Protein AF-A0A5C7SLE4-F1 (afdb_monomer_lite)

Radius of gyration: 13.38 Å; chains: 1; bounding box: 21×37×25 Å

Sequence (40 aa):
IEEWRIDYNTNRPHTSLNGLTPTEFATRPTQGQNQNRLYL

pLDDT: mean 82.02, std 16.63, range [49.47, 96.31]

Foldseek 3Di:
DDPVVCCQQQPAQDVVLVRHHVVVSVPPPPPDPPPPPDDD

Structure (mmCIF, N/CA/C/O backbone):
data_AF-A0A5C7SLE4-F1
#
_entry.id   AF-A0A5C7SLE4-F1
#
loop_
_atom_site.group_PDB
_atom_site.id
_atom_site.type_symbol
_atom_site.label_atom_id
_atom_site.label_alt_id
_atom_site.label_comp_id
_atom_site.label_asym_id
_atom_site.label_entity_id
_atom_site.label_seq_id
_atom_site.pdbx_PDB_ins_code
_atom_site.Cartn_x
_atom_site.Cartn_y
_atom_site.Cartn_z
_atom_site.occupancy
_atom_site.B_iso_or_equiv
_atom_site.auth_seq_id
_atom_site.auth_comp_id
_atom_site.auth_asym_id
_atom_site.auth_atom_id
_atom_site.pdbx_PDB_model_num
ATOM 1 N N . ILE A 1 1 ? -0.899 -8.619 -15.198 1.00 70.56 1 ILE A N 1
ATOM 2 C CA . ILE A 1 1 ? -0.506 -7.882 -13.973 1.00 70.56 1 ILE A CA 1
ATOM 3 C C . ILE A 1 1 ? 0.988 -8.100 -13.835 1.00 70.56 1 ILE A C 1
ATOM 5 O O . ILE A 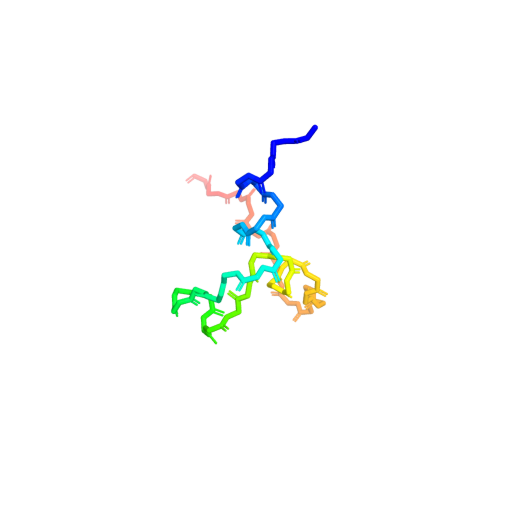1 1 ? 1.412 -9.234 -14.011 1.00 70.56 1 ILE A O 1
ATOM 9 N N . GLU A 1 2 ? 1.781 -7.050 -13.651 1.00 92.06 2 GLU A N 1
ATOM 10 C CA . GLU A 1 2 ? 3.236 -7.227 -13.626 1.0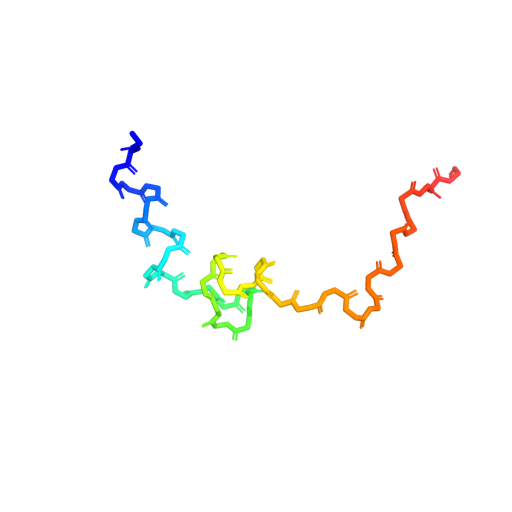0 92.06 2 GLU A CA 1
ATOM 11 C C . GLU A 1 2 ? 3.667 -7.904 -12.322 1.00 92.06 2 GLU A C 1
ATOM 13 O O . GLU A 1 2 ? 3.214 -7.500 -11.249 1.00 92.06 2 GLU A O 1
ATOM 18 N N . GLU A 1 3 ? 4.540 -8.908 -12.408 1.00 94.50 3 GLU A N 1
ATOM 19 C CA . GLU A 1 3 ? 5.011 -9.688 -11.253 1.00 94.50 3 GLU A CA 1
ATOM 20 C C . GLU A 1 3 ? 5.666 -8.792 -10.194 1.00 94.50 3 GLU A C 1
ATOM 22 O O . GLU A 1 3 ? 5.340 -8.881 -9.010 1.00 94.50 3 GLU A O 1
ATOM 27 N N . TRP A 1 4 ? 6.484 -7.827 -10.631 1.00 94.50 4 TRP A N 1
ATOM 28 C CA . TRP A 1 4 ? 7.124 -6.856 -9.740 1.00 94.50 4 TRP A CA 1
ATOM 29 C C . TRP A 1 4 ? 6.112 -6.030 -8.939 1.00 94.50 4 TRP A C 1
ATOM 31 O O . TRP A 1 4 ? 6.377 -5.648 -7.801 1.00 94.50 4 TRP A O 1
ATOM 41 N N . ARG A 1 5 ? 4.933 -5.761 -9.513 1.00 94.12 5 ARG A N 1
ATOM 42 C CA . ARG A 1 5 ? 3.883 -4.987 -8.849 1.00 94.12 5 ARG A CA 1
ATOM 43 C C . ARG A 1 5 ? 3.179 -5.813 -7.781 1.00 94.12 5 ARG A C 1
ATOM 45 O O . ARG A 1 5 ? 2.787 -5.255 -6.761 1.00 94.12 5 ARG A O 1
ATOM 52 N N . ILE A 1 6 ? 3.006 -7.115 -8.009 1.00 94.44 6 ILE A N 1
ATOM 53 C CA . ILE A 1 6 ? 2.464 -8.019 -6.989 1.00 94.44 6 ILE A CA 1
ATOM 54 C C . ILE A 1 6 ? 3.448 -8.087 -5.826 1.00 94.44 6 ILE A C 1
ATOM 56 O O . ILE A 1 6 ? 3.070 -7.765 -4.705 1.00 94.44 6 ILE A O 1
ATOM 60 N N . ASP A 1 7 ? 4.715 -8.393 -6.111 1.00 95.50 7 ASP A N 1
ATOM 61 C CA . ASP A 1 7 ? 5.745 -8.551 -5.085 1.00 95.50 7 ASP A CA 1
ATOM 62 C C . ASP A 1 7 ? 5.905 -7.295 -4.214 1.00 95.50 7 ASP A C 1
ATOM 64 O O . ASP A 1 7 ? 5.914 -7.367 -2.985 1.00 95.50 7 ASP A O 1
ATOM 68 N N . TYR A 1 8 ? 5.935 -6.118 -4.842 1.00 95.19 8 TYR A N 1
ATOM 69 C CA . TYR A 1 8 ? 6.005 -4.846 -4.129 1.00 95.19 8 TYR A CA 1
ATOM 70 C C . TYR A 1 8 ? 4.794 -4.596 -3.222 1.00 95.19 8 TYR A C 1
ATOM 72 O O . TYR A 1 8 ? 4.951 -4.142 -2.089 1.00 95.19 8 TYR A O 1
ATOM 80 N N . ASN A 1 9 ? 3.586 -4.896 -3.702 1.00 94.75 9 ASN A N 1
ATOM 81 C CA . ASN A 1 9 ? 2.361 -4.598 -2.967 1.00 94.75 9 ASN A CA 1
ATOM 82 C C . ASN A 1 9 ? 2.069 -5.594 -1.840 1.00 94.75 9 ASN A C 1
ATOM 84 O O . ASN A 1 9 ? 1.439 -5.193 -0.862 1.00 94.75 9 ASN A O 1
ATOM 88 N N . THR A 1 1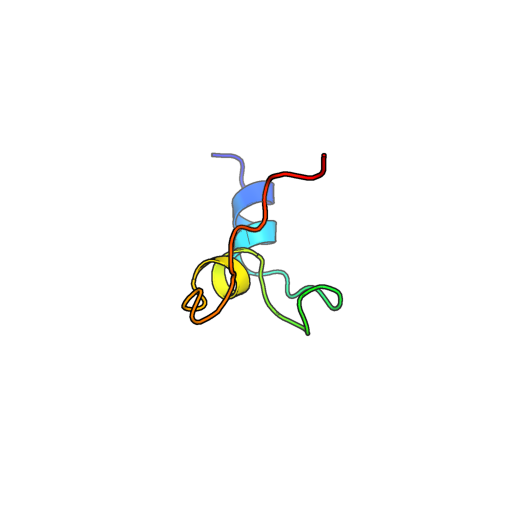0 ? 2.513 -6.851 -1.960 1.00 94.75 10 THR A N 1
ATOM 89 C CA . THR A 1 10 ? 2.139 -7.923 -1.022 1.00 94.75 10 THR A CA 1
ATOM 90 C C . THR A 1 10 ? 3.272 -8.418 -0.138 1.00 94.75 10 THR A C 1
ATOM 92 O O . THR A 1 10 ? 2.989 -8.934 0.936 1.00 94.75 10 THR A O 1
ATOM 95 N N . ASN A 1 11 ? 4.533 -8.295 -0.562 1.00 95.88 11 ASN A N 1
ATOM 96 C CA . ASN A 1 11 ? 5.650 -8.962 0.120 1.00 95.88 11 ASN A CA 1
ATOM 97 C C . ASN A 1 11 ? 6.705 -7.992 0.655 1.00 95.88 11 ASN A C 1
ATOM 99 O O . ASN A 1 11 ? 7.566 -8.395 1.436 1.00 95.88 11 ASN A O 1
ATOM 103 N N . ARG A 1 12 ? 6.677 -6.721 0.235 1.00 95.06 12 ARG A N 1
ATOM 104 C CA . ARG A 1 12 ? 7.681 -5.728 0.633 1.00 95.06 12 ARG A CA 1
ATOM 105 C C . ARG A 1 12 ? 7.138 -4.806 1.724 1.00 95.06 12 ARG A C 1
ATOM 107 O O . ARG A 1 12 ? 6.335 -3.924 1.420 1.00 95.06 12 ARG A O 1
ATOM 114 N N . PRO A 1 13 ? 7.558 -4.977 2.988 1.00 93.62 13 PRO A N 1
ATOM 115 C CA . PRO A 1 13 ? 7.249 -4.021 4.037 1.00 93.62 13 PRO A CA 1
ATOM 116 C C . PRO A 1 13 ? 8.047 -2.730 3.842 1.00 93.62 13 PRO A C 1
ATOM 118 O O . PRO A 1 13 ? 9.240 -2.750 3.534 1.00 93.62 13 PRO A O 1
ATOM 121 N N . HIS A 1 14 ? 7.394 -1.592 4.056 1.00 94.19 14 HIS A N 1
ATOM 122 C CA . HIS A 1 14 ? 7.982 -0.268 3.888 1.00 94.19 14 HIS A CA 1
ATOM 123 C C . HIS A 1 14 ? 8.088 0.436 5.236 1.00 94.19 14 HIS A C 1
ATOM 125 O O . HIS A 1 14 ? 7.098 0.579 5.953 1.00 94.19 14 HIS A O 1
ATOM 131 N N . THR A 1 15 ? 9.273 0.942 5.575 1.00 93.25 15 THR A N 1
ATOM 132 C CA . THR A 1 15 ? 9.506 1.697 6.821 1.00 93.25 15 THR A CA 1
ATOM 133 C C . THR A 1 15 ? 8.657 2.968 6.898 1.00 93.25 15 THR A C 1
ATOM 135 O O . THR A 1 15 ? 8.167 3.307 7.972 1.00 93.25 15 THR A O 1
ATOM 138 N N . SER A 1 16 ? 8.392 3.615 5.759 1.00 92.12 16 SER A N 1
ATOM 139 C CA . SER A 1 16 ? 7.471 4.75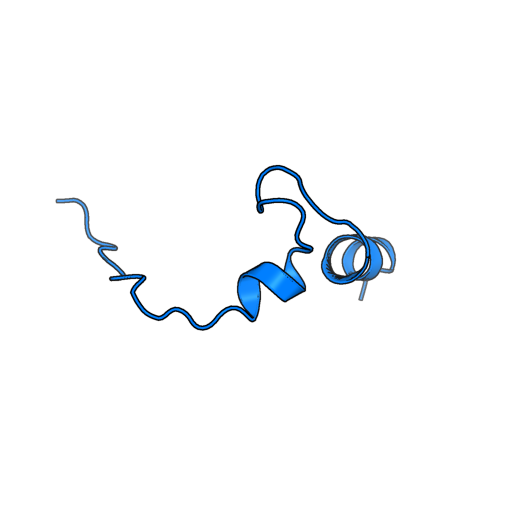6 5.643 1.00 92.12 16 SER A CA 1
ATOM 140 C C . SER A 1 16 ? 6.015 4.407 5.968 1.00 92.12 16 SER A C 1
ATOM 142 O O . SER A 1 16 ? 5.259 5.276 6.389 1.00 92.12 16 SER A O 1
ATOM 144 N N . LEU A 1 17 ? 5.628 3.137 5.817 1.00 92.12 17 LEU A N 1
ATOM 145 C CA . LEU A 1 17 ? 4.318 2.605 6.199 1.00 92.12 17 LEU A CA 1
ATOM 146 C C . LEU A 1 17 ? 4.366 1.917 7.569 1.00 92.12 17 LEU A C 1
ATOM 148 O O . LEU A 1 17 ? 3.532 1.065 7.862 1.00 92.12 17 LEU A O 1
ATOM 152 N N . ASN A 1 18 ? 5.350 2.261 8.408 1.00 93.25 18 ASN A N 1
ATOM 153 C CA . ASN A 1 18 ? 5.573 1.639 9.712 1.00 93.25 18 ASN A CA 1
ATOM 154 C C . ASN A 1 18 ? 5.831 0.120 9.619 1.00 93.25 18 ASN A C 1
ATOM 156 O O . ASN A 1 18 ? 5.355 -0.654 10.448 1.00 93.25 18 ASN A O 1
ATOM 160 N N . GLY A 1 19 ? 6.559 -0.305 8.583 1.00 94.50 19 GLY A N 1
ATOM 161 C CA . GLY A 1 19 ? 6.923 -1.704 8.348 1.00 94.50 19 GLY A CA 1
ATOM 162 C C . GLY A 1 19 ? 5.840 -2.539 7.664 1.00 94.50 19 GLY A C 1
ATOM 163 O O . GLY A 1 19 ? 5.922 -3.759 7.705 1.00 94.50 19 GLY A O 1
ATOM 164 N N . LEU A 1 20 ? 4.838 -1.912 7.046 1.00 95.31 20 LEU A N 1
ATOM 165 C CA . LEU A 1 20 ? 3.751 -2.611 6.357 1.00 95.31 20 LEU A CA 1
ATOM 166 C C . LEU A 1 20 ? 3.952 -2.645 4.853 1.00 95.31 20 LEU A C 1
ATOM 168 O O . LEU A 1 20 ? 4.573 -1.757 4.260 1.00 95.31 20 LEU A O 1
ATOM 172 N N . THR A 1 21 ? 3.341 -3.633 4.223 1.00 96.31 21 THR A N 1
ATOM 173 C CA . THR A 1 21 ? 3.154 -3.652 2.778 1.00 96.31 21 THR A CA 1
ATOM 174 C C . THR A 1 21 ? 2.102 -2.617 2.354 1.00 96.31 21 THR A C 1
ATOM 176 O O . THR A 1 21 ? 1.237 -2.227 3.151 1.00 96.31 21 THR A O 1
ATOM 179 N N . PRO A 1 22 ? 2.131 -2.157 1.092 1.00 95.00 22 PRO A N 1
ATOM 180 C CA . PRO A 1 22 ? 1.110 -1.259 0.564 1.00 95.00 22 PRO A CA 1
ATOM 181 C C . PRO A 1 22 ? -0.309 -1.826 0.704 1.00 95.00 22 PRO A C 1
ATOM 183 O O . PRO A 1 22 ? -1.228 -1.088 1.062 1.00 95.00 22 PRO A O 1
ATOM 186 N N . THR A 1 23 ? -0.494 -3.132 0.484 1.00 94.31 23 THR A N 1
ATOM 187 C CA . THR A 1 23 ? -1.798 -3.788 0.648 1.00 94.31 23 THR A CA 1
ATOM 188 C C . THR A 1 23 ? -2.260 -3.787 2.103 1.00 94.31 23 THR A C 1
ATOM 190 O O . THR A 1 23 ? -3.416 -3.455 2.369 1.00 94.31 23 THR A O 1
ATOM 193 N N . GLU A 1 24 ? -1.383 -4.096 3.060 1.00 93.00 24 GLU A N 1
ATOM 194 C CA . GLU A 1 24 ? -1.732 -4.050 4.486 1.00 93.00 24 GLU A CA 1
ATOM 195 C C . GLU A 1 24 ? -2.089 -2.635 4.935 1.00 93.00 24 GLU A C 1
ATOM 197 O O . GLU A 1 24 ? -3.057 -2.451 5.669 1.00 93.00 24 GLU A O 1
ATOM 202 N N . PHE A 1 25 ? -1.351 -1.625 4.468 1.00 90.75 25 PHE A N 1
ATOM 203 C CA . PHE A 1 25 ? -1.653 -0.230 4.768 1.00 90.75 25 PHE A CA 1
ATOM 204 C C . PHE A 1 25 ? -3.014 0.198 4.198 1.00 90.75 25 PHE A C 1
ATOM 206 O O . PHE A 1 25 ? -3.799 0.819 4.910 1.00 90.75 25 PHE A O 1
ATOM 213 N N . ALA A 1 26 ? -3.322 -0.177 2.953 1.00 89.44 26 ALA A N 1
ATOM 214 C CA . ALA A 1 26 ? -4.597 0.139 2.304 1.00 89.44 26 ALA A CA 1
ATOM 215 C C . ALA A 1 26 ? -5.799 -0.602 2.917 1.00 89.44 26 ALA A C 1
ATOM 217 O O . ALA A 1 26 ? -6.918 -0.100 2.870 1.00 89.44 26 ALA A O 1
ATOM 218 N N . THR A 1 27 ? -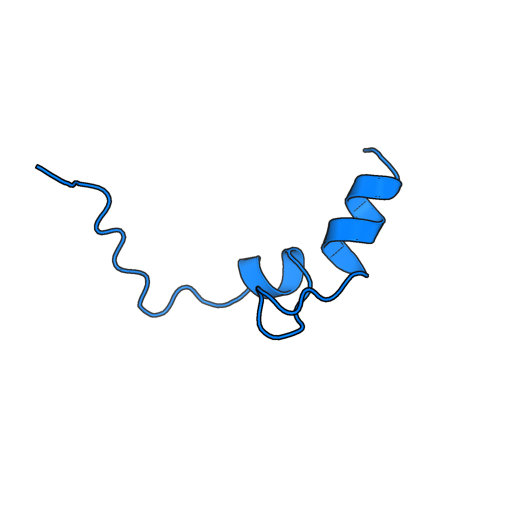5.572 -1.782 3.502 1.00 87.12 27 THR A N 1
ATOM 219 C CA . THR A 1 27 ? -6.617 -2.599 4.147 1.00 87.12 27 THR A CA 1
ATOM 220 C C . THR A 1 27 ? -6.943 -2.114 5.564 1.00 87.12 27 THR A C 1
ATOM 222 O O . THR A 1 27 ? -7.925 -2.553 6.165 1.00 87.12 27 THR A O 1
ATOM 225 N N . ARG A 1 28 ? -6.151 -1.191 6.130 1.00 80.00 28 ARG A N 1
ATOM 226 C CA . ARG A 1 28 ? -6.444 -0.637 7.454 1.00 80.00 28 ARG A CA 1
ATOM 227 C C . ARG A 1 28 ? -7.773 0.117 7.426 1.00 80.00 28 ARG A C 1
ATOM 229 O O . ARG A 1 28 ? -7.975 0.947 6.538 1.00 80.00 28 ARG A O 1
ATOM 236 N N . PRO A 1 29 ? -8.662 -0.116 8.409 1.00 70.81 29 PRO A N 1
ATOM 237 C CA . PRO A 1 29 ? -9.888 0.651 8.510 1.00 70.81 29 PRO A CA 1
ATOM 238 C C . PRO A 1 29 ? -9.509 2.125 8.631 1.00 70.81 29 PRO A C 1
ATOM 240 O O . PRO A 1 29 ? -8.773 2.519 9.537 1.00 70.81 29 PRO A O 1
ATOM 243 N N . THR A 1 30 ? -10.002 2.944 7.704 1.00 65.50 30 THR A N 1
ATOM 244 C CA . THR A 1 30 ? -9.864 4.404 7.705 1.00 65.50 30 THR A CA 1
ATOM 245 C C . THR A 1 30 ? -10.724 5.002 8.819 1.00 65.50 30 THR A C 1
ATOM 247 O O . THR A 1 30 ? -11.576 5.854 8.583 1.00 65.50 30 THR A O 1
ATOM 250 N N . GLN A 1 31 ? -10.567 4.5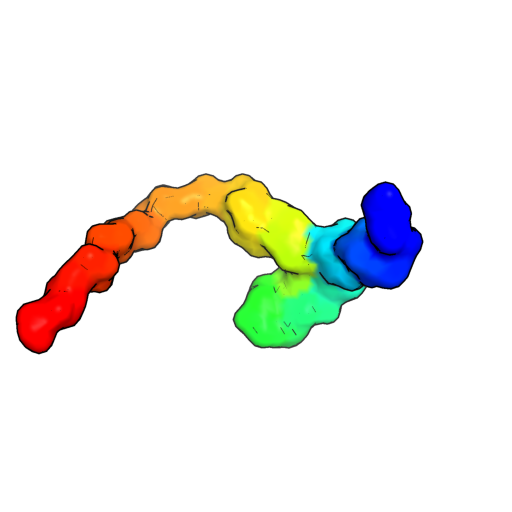26 10.052 1.00 57.94 31 GLN A N 1
ATOM 251 C CA . GLN A 1 31 ? -11.305 5.009 11.206 1.00 57.94 31 GLN A CA 1
ATOM 252 C C . GLN A 1 31 ? -10.651 6.325 11.650 1.00 57.94 31 GLN A C 1
ATOM 254 O O . GLN A 1 31 ? -9.848 6.363 12.575 1.00 57.94 31 GLN A O 1
ATOM 259 N N . GLY A 1 32 ? -10.923 7.400 10.903 1.00 55.09 32 GLY A N 1
ATOM 260 C CA . GLY A 1 32 ? -10.464 8.755 11.222 1.00 55.09 32 GLY A CA 1
ATOM 261 C C . GLY A 1 32 ? -9.675 9.487 10.137 1.00 55.09 32 GLY A C 1
ATOM 262 O O . GLY A 1 32 ? -9.227 10.604 10.394 1.00 55.09 32 GLY A O 1
ATOM 263 N N . GLN A 1 33 ? -9.533 8.946 8.919 1.00 58.41 33 GLN A N 1
ATOM 264 C CA . GLN A 1 33 ? -9.087 9.769 7.789 1.00 58.41 33 GLN A CA 1
ATOM 265 C C . GLN A 1 33 ? -10.248 10.669 7.357 1.00 58.41 33 GLN A C 1
ATOM 267 O O . GLN A 1 33 ? -10.942 10.393 6.381 1.00 58.41 33 GLN A O 1
ATOM 272 N N . ASN A 1 34 ? -10.474 11.742 8.123 1.00 54.06 34 ASN A N 1
ATOM 273 C CA . ASN A 1 34 ? -11.193 12.909 7.640 1.00 54.06 34 ASN A CA 1
ATOM 274 C C . ASN A 1 34 ? -10.538 13.286 6.315 1.00 54.06 34 ASN A C 1
ATOM 276 O O . ASN A 1 34 ? -9.403 13.763 6.287 1.00 54.06 34 ASN A O 1
ATOM 280 N N . GLN A 1 35 ? -11.239 13.021 5.218 1.00 58.62 35 GLN A N 1
ATOM 281 C CA . GLN A 1 35 ? -10.879 13.488 3.894 1.00 58.62 35 GLN A CA 1
ATOM 282 C C . GLN A 1 35 ? -11.069 15.008 3.881 1.00 58.62 35 GLN A C 1
ATOM 284 O O . GLN A 1 35 ? -11.977 15.524 3.241 1.00 58.62 35 GLN A O 1
ATOM 289 N N . ASN A 1 36 ? -10.213 15.749 4.589 1.00 53.06 36 ASN A N 1
ATOM 290 C CA . ASN A 1 36 ? -10.075 17.191 4.422 1.00 53.06 36 ASN A CA 1
ATOM 291 C C . ASN A 1 36 ? -9.290 17.438 3.122 1.00 53.06 36 ASN A C 1
ATOM 293 O O . ASN A 1 36 ? -8.195 17.989 3.095 1.00 53.06 36 ASN A O 1
ATOM 297 N N . ARG A 1 37 ? -9.842 16.925 2.017 1.00 59.03 37 ARG A N 1
ATOM 298 C CA . ARG A 1 37 ? -9.429 17.225 0.650 1.00 59.03 37 ARG A CA 1
ATOM 299 C C . ARG A 1 37 ? -10.160 18.488 0.207 1.00 59.03 37 ARG A C 1
ATOM 301 O O . ARG A 1 37 ? -10.982 18.426 -0.698 1.00 59.03 37 ARG A O 1
ATOM 308 N N . LEU A 1 38 ? -9.873 19.615 0.850 1.00 57.38 38 LEU A N 1
ATOM 309 C CA . LEU A 1 38 ? -10.103 20.928 0.254 1.00 57.38 38 LEU A CA 1
ATOM 310 C C . LEU A 1 38 ? -9.243 21.965 0.984 1.00 57.38 38 LEU A C 1
ATOM 312 O O . LEU A 1 38 ? -9.641 22.515 2.005 1.00 57.38 38 LEU A O 1
ATOM 316 N N . TYR A 1 39 ? -8.035 22.197 0.476 1.00 49.47 39 TYR A N 1
ATOM 317 C CA . TYR A 1 39 ? -7.320 23.434 0.780 1.00 49.47 39 TYR A CA 1
ATOM 318 C C . TYR A 1 39 ? -7.965 24.550 -0.062 1.00 49.47 39 TYR A C 1
ATOM 320 O O . TYR A 1 39 ? -8.101 24.380 -1.276 1.00 49.47 39 TYR A O 1
ATOM 328 N N . LEU A 1 40 ? -8.422 25.613 0.616 1.00 55.94 40 LEU A N 1
ATOM 329 C CA . LEU A 1 40 ? -8.816 26.916 0.056 1.00 55.94 40 LEU A CA 1
ATOM 330 C C . LEU A 1 40 ? -7.606 27.639 -0.546 1.00 55.94 40 LEU A C 1
ATOM 332 O O . LEU A 1 40 ? -6.513 27.527 0.058 1.00 55.94 40 LEU A O 1
#

Secondary structure (DSSP, 8-state):
--HHHHHHHHT--BGGGTSB-HHHHHHS--TT--------